Protein AF-A0A945CGS9-F1 (afdb_monomer)

Secondary structure (DSSP, 8-state):
-PPEEEEE-SSSSSS-EEEEE-SS-EEEEEE-SSS-EEEEEE---S---BSSS-SS-EEEEEEESSSEEEEEEEE-TTS-EEEEEEEEEE-SEEEEEEE-S--TTS-SPPP-S--EEEEEETT--B-

Mean predicted aligned error: 10.28 Å

pLDDT: mean 76.77, std 13.56, range [39.78, 94.0]

Foldseek 3Di:
DDWDKAWDDQVVPPDIWMWTDDPQWIWIWDDPVPPDTDIDTPPVPDDQWPPVVDDFKTKDKDWDQAWFWKWKFKADSHRHTFATFDTTTDGGGMDITMDGQHGPVVPDDRDPDDMDIWMDTPVGTDD

Structure (mmCIF, N/CA/C/O backbone):
data_AF-A0A945CGS9-F1
#
_entry.id   AF-A0A945CGS9-F1
#
loop_
_atom_site.group_PDB
_atom_site.id
_atom_site.type_symbol
_atom_site.label_atom_id
_atom_site.label_alt_id
_atom_site.label_comp_id
_atom_site.label_asym_id
_atom_site.label_entity_id
_atom_site.label_seq_id
_atom_site.pdbx_PDB_ins_code
_atom_site.Cartn_x
_atom_site.Cartn_y
_atom_site.Cartn_z
_atom_site.occupancy
_atom_site.B_iso_or_equiv
_atom_site.auth_seq_id
_atom_site.auth_comp_id
_atom_site.auth_asym_id
_atom_site.auth_atom_id
_atom_site.pdbx_PDB_model_num
ATOM 1 N N . MET A 1 1 ? 26.506 -2.612 -4.632 1.00 47.41 1 MET A N 1
ATOM 2 C CA . MET A 1 1 ? 25.030 -2.528 -4.568 1.00 47.41 1 MET A CA 1
ATOM 3 C C . MET A 1 1 ? 24.613 -1.301 -5.357 1.00 47.41 1 MET A C 1
ATOM 5 O O . MET A 1 1 ? 25.146 -0.237 -5.076 1.00 47.41 1 MET A O 1
ATOM 9 N N . SER A 1 2 ? 23.756 -1.441 -6.368 1.00 54.34 2 SER A N 1
ATOM 10 C CA . SER A 1 2 ? 23.174 -0.301 -7.088 1.00 54.34 2 SER A CA 1
ATOM 11 C C . SER A 1 2 ? 21.857 0.080 -6.418 1.00 54.34 2 SER A C 1
ATOM 13 O O . SER A 1 2 ? 20.990 -0.780 -6.276 1.00 54.34 2 SER A O 1
ATOM 15 N N . ALA A 1 3 ? 21.704 1.337 -6.005 1.00 58.47 3 ALA A N 1
ATOM 16 C CA . ALA A 1 3 ? 20.397 1.855 -5.620 1.00 58.47 3 ALA A CA 1
ATOM 17 C C . ALA A 1 3 ? 19.481 1.835 -6.851 1.00 58.47 3 ALA A C 1
ATOM 19 O O . ALA A 1 3 ? 19.903 2.227 -7.943 1.00 58.47 3 ALA A O 1
ATOM 20 N N . GLN A 1 4 ? 18.255 1.344 -6.688 1.00 72.75 4 GLN A N 1
ATOM 21 C CA . GLN A 1 4 ? 17.234 1.468 -7.723 1.00 72.75 4 GLN A CA 1
ATOM 22 C C . GLN A 1 4 ? 16.514 2.791 -7.511 1.00 72.75 4 GLN A C 1
ATOM 24 O O . GLN A 1 4 ? 16.187 3.134 -6.379 1.00 72.75 4 GLN A O 1
ATOM 29 N N . TRP A 1 5 ? 16.278 3.536 -8.582 1.00 74.75 5 TRP A N 1
ATOM 30 C CA . TRP A 1 5 ? 15.494 4.761 -8.525 1.00 74.75 5 TRP A CA 1
ATOM 31 C C . TRP A 1 5 ? 14.433 4.745 -9.618 1.00 74.75 5 TRP A C 1
ATOM 33 O O . TRP A 1 5 ? 14.623 4.139 -10.672 1.00 74.75 5 TRP A O 1
ATOM 43 N N . THR A 1 6 ? 13.307 5.387 -9.343 1.00 76.94 6 THR A N 1
ATOM 44 C CA . THR A 1 6 ? 12.222 5.597 -10.298 1.00 76.94 6 THR A CA 1
ATOM 45 C C . THR A 1 6 ? 11.699 7.019 -10.153 1.00 76.94 6 THR A C 1
ATOM 47 O O . THR A 1 6 ? 11.789 7.599 -9.072 1.00 76.94 6 THR A O 1
ATOM 50 N N . ALA A 1 7 ? 11.172 7.590 -11.231 1.00 81.06 7 ALA A N 1
ATOM 51 C CA . ALA A 1 7 ? 10.565 8.915 -11.227 1.00 81.06 7 ALA A CA 1
ATOM 52 C C . ALA A 1 7 ? 9.196 8.865 -11.909 1.00 81.06 7 ALA A C 1
ATOM 54 O O . ALA A 1 7 ? 9.028 8.146 -12.892 1.00 81.06 7 ALA A O 1
ATOM 55 N N . GLY A 1 8 ? 8.228 9.593 -11.366 1.00 79.12 8 GLY A N 1
ATOM 56 C CA . GLY A 1 8 ? 6.834 9.573 -11.800 1.00 79.12 8 GLY A CA 1
ATOM 57 C C . GLY A 1 8 ? 5.975 10.472 -10.917 1.00 79.12 8 GLY A C 1
ATOM 58 O O . GLY A 1 8 ? 6.427 10.888 -9.860 1.00 79.12 8 GLY A O 1
ATOM 59 N N . ASP A 1 9 ? 4.767 10.782 -11.373 1.00 75.81 9 ASP A N 1
ATOM 60 C CA . ASP A 1 9 ? 3.767 11.527 -10.599 1.00 75.81 9 ASP A CA 1
ATOM 61 C C . ASP A 1 9 ? 2.992 10.535 -9.715 1.00 75.81 9 ASP A C 1
ATOM 63 O O . ASP A 1 9 ? 2.001 9.935 -10.139 1.00 75.81 9 ASP A O 1
ATOM 67 N N . TYR A 1 10 ? 3.534 10.243 -8.528 1.00 73.62 10 TYR A N 1
ATOM 68 C CA . TYR A 1 10 ? 3.023 9.192 -7.637 1.00 73.62 10 TYR A CA 1
ATOM 69 C C . TYR A 1 10 ? 1.908 9.696 -6.717 1.00 73.62 10 TYR A C 1
ATOM 71 O O . TYR A 1 10 ? 1.092 8.893 -6.252 1.00 73.62 10 TYR A O 1
ATOM 79 N N . ASN A 1 11 ? 1.855 11.004 -6.461 1.00 69.31 11 ASN A N 1
ATOM 80 C CA . ASN A 1 11 ? 0.789 11.642 -5.684 1.00 69.31 11 ASN A CA 1
ATOM 81 C C . ASN A 1 11 ? -0.342 12.211 -6.575 1.00 69.31 11 ASN A C 1
ATOM 83 O O . ASN A 1 11 ? -1.389 12.601 -6.053 1.00 69.31 11 ASN A O 1
ATOM 87 N N . ASN A 1 12 ? -0.181 12.167 -7.904 1.00 68.25 12 ASN A N 1
ATOM 88 C CA . ASN A 1 12 ? -1.133 12.636 -8.909 1.00 68.25 12 ASN A CA 1
ATOM 89 C C . ASN A 1 12 ? -1.424 14.147 -8.800 1.00 68.25 12 ASN A C 1
ATOM 91 O O . ASN A 1 12 ? -2.574 14.576 -8.958 1.00 68.25 12 ASN A O 1
ATOM 95 N N . ASP A 1 13 ? -0.392 14.942 -8.508 1.00 77.19 13 ASP A N 1
ATOM 96 C CA . ASP A 1 13 ? -0.444 16.407 -8.436 1.00 77.19 13 ASP A CA 1
ATOM 97 C C . ASP A 1 13 ? -0.015 17.100 -9.750 1.00 77.19 13 ASP A C 1
ATOM 99 O O . ASP A 1 13 ? -0.070 18.331 -9.868 1.00 77.19 13 ASP A O 1
ATOM 103 N N . GLY A 1 14 ? 0.359 16.315 -10.766 1.00 79.69 14 GLY A N 1
ATOM 104 C CA . GLY A 1 14 ? 0.839 16.785 -12.061 1.00 79.69 14 GLY A CA 1
ATOM 105 C C . GLY A 1 14 ? 2.346 17.038 -12.110 1.00 79.69 14 GLY A C 1
ATOM 106 O O . GLY A 1 14 ? 2.828 17.607 -13.099 1.00 79.69 14 GLY A O 1
ATOM 107 N N . ARG A 1 15 ? 3.102 16.665 -11.073 1.00 80.56 15 ARG A N 1
ATOM 108 C CA . ARG A 1 15 ? 4.549 16.875 -10.970 1.00 80.56 15 ARG A CA 1
ATOM 109 C C . ARG A 1 15 ? 5.252 15.545 -10.707 1.00 80.56 15 ARG A C 1
ATOM 111 O O . ARG A 1 15 ? 4.694 14.645 -10.108 1.00 80.56 15 ARG A O 1
ATOM 118 N N . PRO A 1 16 ? 6.481 15.370 -11.218 1.00 79.94 16 PRO A N 1
ATOM 119 C CA . PRO A 1 16 ? 7.211 14.135 -10.991 1.00 79.94 16 PRO A CA 1
ATOM 120 C C . PRO A 1 16 ? 7.927 14.163 -9.636 1.00 79.94 16 PRO A C 1
ATOM 122 O O . PRO A 1 16 ? 8.753 15.047 -9.384 1.00 79.94 16 PRO A O 1
ATOM 125 N N . GLU A 1 17 ? 7.711 13.133 -8.827 1.00 83.88 17 GLU A N 1
ATOM 126 C CA . GLU A 1 17 ? 8.555 12.766 -7.694 1.00 83.88 17 GLU A CA 1
ATOM 127 C C . GLU A 1 17 ? 9.603 11.728 -8.112 1.00 83.88 17 GLU A C 1
ATOM 129 O O . GLU A 1 17 ? 9.458 11.017 -9.110 1.00 83.88 17 GLU A O 1
ATOM 134 N N . ALA A 1 18 ? 10.671 11.607 -7.320 1.00 82.38 18 ALA A N 1
ATOM 135 C CA . ALA A 1 18 ? 11.637 10.522 -7.461 1.00 82.38 18 ALA A CA 1
ATOM 136 C C . ALA A 1 18 ? 11.676 9.661 -6.198 1.00 82.38 18 ALA A C 1
ATOM 138 O O . ALA A 1 18 ? 11.773 10.175 -5.089 1.00 82.38 18 ALA A O 1
ATOM 139 N N . ILE A 1 19 ? 11.655 8.343 -6.367 1.00 78.56 19 ILE A N 1
ATOM 140 C CA . ILE A 1 19 ? 11.816 7.368 -5.289 1.00 78.56 19 ILE A CA 1
ATOM 141 C C . ILE A 1 19 ? 13.152 6.661 -5.493 1.00 78.56 19 ILE A C 1
ATOM 143 O O . ILE A 1 19 ? 13.402 6.123 -6.571 1.00 78.56 19 ILE A O 1
ATOM 147 N N . ALA A 1 20 ? 13.996 6.623 -4.465 1.00 76.81 20 ALA A N 1
ATOM 148 C CA . ALA A 1 20 ? 15.209 5.814 -4.429 1.00 76.81 20 ALA A CA 1
ATOM 149 C C . ALA A 1 20 ? 15.090 4.727 -3.357 1.00 76.81 20 ALA A C 1
ATOM 151 O O . ALA A 1 20 ? 14.778 4.998 -2.201 1.00 76.81 20 ALA A O 1
ATOM 152 N N . LEU A 1 21 ? 15.362 3.485 -3.740 1.00 69.75 21 LEU A N 1
ATOM 153 C CA . LEU A 1 21 ? 15.246 2.306 -2.895 1.00 69.75 21 LEU A CA 1
ATOM 154 C C . LEU A 1 21 ? 16.639 1.750 -2.600 1.00 69.75 21 LEU A C 1
ATOM 156 O O . LEU A 1 21 ? 17.375 1.334 -3.502 1.00 69.75 21 LEU A O 1
ATOM 160 N N . GLY A 1 22 ? 16.997 1.763 -1.319 1.00 63.47 22 GLY A N 1
ATOM 161 C CA . GLY A 1 22 ? 18.164 1.087 -0.768 1.00 63.47 22 GLY A CA 1
ATOM 162 C C . GLY A 1 22 ? 17.792 -0.245 -0.114 1.00 63.47 22 GLY A C 1
ATOM 163 O O . GLY A 1 22 ? 16.631 -0.636 -0.058 1.00 63.47 22 GLY A O 1
ATOM 164 N N . SER A 1 23 ? 18.785 -0.945 0.433 1.00 54.00 23 SER A N 1
ATOM 165 C CA . SER A 1 23 ? 18.576 -2.237 1.107 1.00 54.00 23 SER A CA 1
ATOM 166 C C . SER A 1 23 ? 17.852 -2.143 2.455 1.00 54.00 23 SER A C 1
ATOM 168 O O . SER A 1 23 ? 17.439 -3.168 2.983 1.00 54.00 23 SER A O 1
ATOM 170 N N . ALA A 1 24 ? 17.745 -0.946 3.035 1.00 54.50 24 ALA A N 1
ATOM 171 C CA . ALA A 1 24 ? 17.179 -0.729 4.369 1.00 54.50 24 ALA A CA 1
ATOM 172 C C . ALA A 1 24 ? 16.246 0.490 4.456 1.00 54.50 24 ALA A C 1
ATOM 174 O O . ALA A 1 24 ? 15.682 0.746 5.513 1.00 54.50 24 ALA A O 1
ATOM 175 N N . ALA A 1 25 ? 16.111 1.262 3.376 1.00 62.56 25 ALA A N 1
ATOM 176 C CA . ALA A 1 25 ? 15.341 2.497 3.379 1.00 62.56 25 ALA A CA 1
ATOM 177 C C . ALA A 1 25 ? 14.839 2.836 1.977 1.00 62.56 25 ALA A C 1
ATOM 179 O O . ALA A 1 25 ? 15.491 2.518 0.977 1.00 62.56 25 ALA A O 1
ATOM 180 N N . ALA A 1 26 ? 13.709 3.533 1.936 1.00 69.81 26 ALA A N 1
ATOM 181 C CA . ALA A 1 26 ? 13.238 4.250 0.766 1.00 69.81 26 ALA A CA 1
ATOM 182 C C . ALA A 1 26 ? 13.419 5.758 0.999 1.00 69.81 26 ALA A C 1
ATOM 184 O O . ALA A 1 26 ? 13.222 6.266 2.102 1.00 69.81 26 ALA A O 1
ATOM 185 N N . TYR A 1 27 ? 13.804 6.469 -0.050 1.00 71.88 27 TYR A N 1
ATOM 186 C CA . TYR A 1 27 ? 13.908 7.920 -0.078 1.00 71.88 27 TYR A CA 1
ATOM 187 C C . TYR A 1 27 ? 12.907 8.431 -1.104 1.00 71.88 27 TYR A C 1
ATOM 189 O O . TYR A 1 27 ? 12.914 7.952 -2.236 1.00 71.88 27 TYR A O 1
ATOM 197 N N . LEU A 1 28 ? 12.077 9.397 -0.723 1.00 73.94 28 LEU A N 1
ATOM 198 C CA . LEU A 1 28 ? 11.194 10.113 -1.640 1.00 73.94 28 LEU A CA 1
ATOM 199 C C . LEU A 1 28 ? 11.697 11.552 -1.779 1.00 73.94 28 LEU A C 1
ATOM 201 O O . LEU A 1 28 ? 11.956 12.236 -0.788 1.00 73.94 28 LEU A O 1
ATOM 205 N N . LEU A 1 29 ? 11.847 11.994 -3.021 1.00 77.31 29 LEU A N 1
ATOM 206 C CA . LEU A 1 29 ? 12.153 13.360 -3.401 1.00 77.31 29 LEU A CA 1
ATOM 207 C C . LEU A 1 29 ? 10.879 13.993 -3.955 1.00 77.31 29 LEU A C 1
ATOM 209 O O . LEU A 1 29 ? 10.470 13.684 -5.075 1.00 77.31 29 LEU A O 1
ATOM 213 N N . GLU A 1 30 ? 10.271 14.879 -3.174 1.00 77.19 30 GLU A N 1
ATOM 214 C CA . GLU A 1 30 ? 9.058 15.582 -3.591 1.00 77.19 30 GLU A CA 1
ATOM 215 C C . GLU A 1 30 ? 9.384 16.858 -4.359 1.00 77.19 30 GLU A C 1
ATOM 217 O O . GLU A 1 30 ? 10.189 17.684 -3.903 1.00 77.19 30 GLU A O 1
ATOM 222 N N . ASN A 1 31 ? 8.707 17.044 -5.493 1.00 79.75 31 ASN A N 1
ATOM 223 C CA . ASN A 1 31 ? 8.773 18.261 -6.287 1.00 79.75 31 ASN A CA 1
ATOM 224 C C . ASN A 1 31 ? 7.541 19.137 -6.042 1.00 79.75 31 ASN A C 1
ATOM 226 O O . ASN A 1 31 ? 6.528 19.048 -6.726 1.00 79.75 31 ASN A O 1
ATOM 230 N N . ASN A 1 32 ? 7.672 20.079 -5.113 1.00 76.50 32 ASN A N 1
ATOM 231 C CA . ASN A 1 32 ? 6.592 20.997 -4.757 1.00 76.50 32 ASN A CA 1
ATOM 232 C C . ASN A 1 32 ? 6.463 22.205 -5.708 1.00 76.50 32 ASN A C 1
ATOM 234 O O . ASN A 1 32 ? 5.703 23.136 -5.423 1.00 76.50 32 ASN A O 1
ATOM 238 N N . GLY A 1 33 ? 7.167 22.216 -6.848 1.00 72.56 33 GLY A N 1
ATOM 239 C CA . GLY A 1 33 ? 7.068 23.259 -7.879 1.00 72.56 33 GLY A CA 1
ATOM 240 C C . GLY A 1 33 ? 7.550 24.652 -7.456 1.00 72.56 33 GLY A C 1
ATOM 241 O O . GLY A 1 33 ? 7.410 25.606 -8.215 1.00 72.56 33 GLY A O 1
ATOM 242 N N . ASP A 1 34 ? 8.141 24.780 -6.271 1.00 79.00 34 ASP A N 1
ATOM 243 C CA . ASP A 1 34 ? 8.695 26.013 -5.703 1.00 79.00 34 ASP A CA 1
ATOM 244 C C . ASP A 1 34 ? 10.228 26.082 -5.851 1.00 79.00 34 ASP A C 1
ATOM 246 O O . ASP A 1 34 ? 10.904 26.843 -5.157 1.00 79.00 34 ASP A O 1
ATOM 250 N N . SER A 1 35 ? 10.792 25.281 -6.764 1.00 70.94 35 SER A N 1
ATOM 251 C CA . SER A 1 35 ? 12.238 25.048 -6.925 1.00 70.94 35 SER A CA 1
ATOM 252 C C . SER A 1 35 ? 12.933 24.475 -5.680 1.00 70.94 35 SER A C 1
ATOM 254 O O . SER A 1 35 ? 14.164 24.466 -5.619 1.00 70.94 35 SER A O 1
ATOM 256 N N . ARG A 1 36 ? 12.179 23.983 -4.685 1.00 69.50 36 ARG A N 1
ATOM 257 C CA . ARG A 1 36 ? 12.717 23.283 -3.518 1.00 69.50 36 ARG A CA 1
ATOM 258 C C . ARG A 1 36 ? 12.313 21.819 -3.583 1.00 69.50 36 ARG A C 1
ATOM 260 O O . ARG A 1 36 ? 11.142 21.473 -3.700 1.00 69.50 36 ARG A O 1
ATOM 267 N N . PHE A 1 37 ? 13.304 20.951 -3.452 1.00 67.75 37 PHE A N 1
ATOM 268 C CA . PHE A 1 37 ? 13.064 19.528 -3.277 1.00 67.75 37 PHE A CA 1
ATOM 269 C C . PHE A 1 37 ? 13.061 19.195 -1.790 1.00 67.75 37 PHE A C 1
ATOM 271 O O . PHE A 1 37 ? 13.953 19.632 -1.055 1.00 67.75 37 PHE A O 1
ATOM 278 N N . ARG A 1 38 ? 12.071 18.418 -1.343 1.00 69.88 38 ARG A N 1
ATOM 279 C CA . ARG A 1 38 ? 12.058 17.875 0.0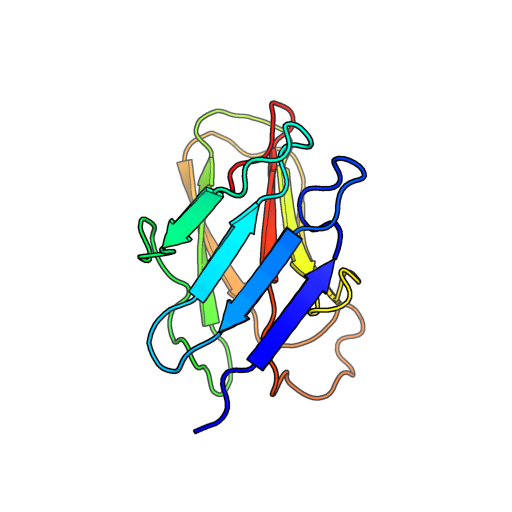21 1.00 69.88 38 ARG A CA 1
ATOM 280 C C . ARG A 1 38 ? 12.503 16.426 -0.005 1.00 69.88 38 ARG A C 1
ATOM 282 O O . ARG A 1 38 ? 11.960 15.623 -0.758 1.00 69.88 38 ARG A O 1
ATOM 289 N N . TRP A 1 39 ? 13.481 16.119 0.838 1.00 65.88 39 TRP A N 1
ATOM 290 C CA . TRP A 1 39 ? 13.886 14.751 1.115 1.00 65.88 39 TRP A CA 1
ATOM 291 C C . TRP A 1 39 ? 13.008 14.197 2.225 1.00 65.88 39 TRP A C 1
ATOM 293 O O . TRP A 1 39 ? 13.117 14.625 3.374 1.00 65.88 39 TRP A O 1
ATOM 303 N N . HIS A 1 40 ? 12.182 13.219 1.884 1.00 64.56 40 HIS A N 1
ATOM 304 C CA . HIS A 1 40 ? 11.549 12.363 2.868 1.00 64.56 40 HIS A CA 1
ATOM 305 C C . HIS A 1 40 ? 12.434 11.141 3.053 1.00 64.56 40 HIS A C 1
ATOM 307 O O . HIS A 1 40 ? 12.622 10.327 2.144 1.00 64.56 40 HIS A O 1
ATOM 313 N N . PHE A 1 41 ? 13.015 11.036 4.245 1.00 58.34 41 PHE A N 1
ATOM 314 C CA . PHE A 1 41 ? 13.539 9.766 4.704 1.00 58.34 41 PHE A CA 1
ATOM 315 C C . PHE A 1 41 ? 12.346 8.956 5.191 1.00 58.34 41 PHE A C 1
ATOM 317 O O . PHE A 1 41 ? 11.788 9.256 6.246 1.00 58.34 41 PHE A O 1
ATOM 324 N N . LEU A 1 42 ? 11.932 7.966 4.402 1.00 58.84 42 LEU A N 1
ATOM 325 C CA . LEU A 1 42 ? 10.888 7.043 4.817 1.00 58.84 42 LEU A CA 1
ATOM 326 C C . LEU A 1 42 ? 11.529 6.054 5.799 1.00 58.84 42 LEU A C 1
ATOM 328 O O . LEU A 1 42 ? 11.863 4.921 5.449 1.00 58.84 42 LEU A O 1
ATOM 332 N N . LEU A 1 43 ? 11.732 6.494 7.046 1.00 50.69 43 LEU A N 1
ATOM 333 C CA . LEU A 1 43 ? 11.593 5.560 8.160 1.00 50.69 43 LEU A CA 1
ATOM 334 C C . LEU A 1 43 ? 10.183 4.983 8.037 1.00 50.69 43 LEU A C 1
ATOM 336 O O . LEU A 1 43 ? 9.263 5.712 7.672 1.00 50.69 43 LEU A O 1
ATOM 340 N N . GLN A 1 44 ? 10.002 3.688 8.289 1.00 51.25 44 GLN A N 1
ATOM 341 C CA . GLN A 1 44 ? 8.660 3.118 8.423 1.00 51.25 44 GLN A CA 1
ATOM 342 C C . GLN A 1 44 ? 7.983 3.726 9.667 1.00 51.25 44 GLN A C 1
ATOM 344 O O . GLN A 1 44 ? 7.882 3.090 10.709 1.00 51.25 44 GLN A O 1
ATOM 349 N N . GLU A 1 45 ? 7.550 4.982 9.576 1.00 43.41 45 GLU A N 1
ATOM 350 C CA . GLU A 1 45 ? 6.664 5.663 10.516 1.00 43.41 45 GLU A CA 1
ATOM 351 C C . GLU A 1 45 ? 5.246 5.143 10.230 1.00 43.41 45 GLU A C 1
ATOM 353 O O . GLU A 1 45 ? 4.411 5.808 9.628 1.00 43.41 45 GLU A O 1
ATOM 358 N N . GLY A 1 46 ? 5.007 3.868 10.543 1.00 56.00 46 GLY A N 1
ATOM 359 C CA . GLY A 1 46 ? 3.766 3.166 10.220 1.00 56.00 46 GLY A CA 1
ATOM 360 C C . GLY A 1 46 ? 3.923 1.656 10.348 1.00 56.00 46 GLY A C 1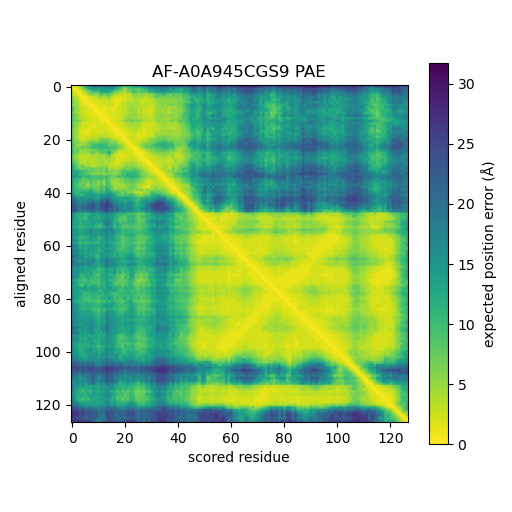
ATOM 361 O O . GLY A 1 46 ? 5.040 1.144 10.359 1.00 56.00 46 GLY A O 1
ATOM 362 N N . ILE A 1 47 ? 2.810 0.925 10.477 1.00 55.34 47 ILE A N 1
ATOM 363 C CA . ILE A 1 47 ? 2.855 -0.534 10.615 1.00 55.34 47 ILE A CA 1
ATOM 364 C C . ILE A 1 47 ? 3.237 -1.136 9.255 1.00 55.34 47 ILE A C 1
ATOM 366 O O . ILE A 1 47 ? 2.413 -1.117 8.339 1.00 55.34 47 ILE A O 1
ATOM 370 N N . PRO A 1 48 ? 4.453 -1.678 9.094 1.00 70.88 48 PRO A N 1
ATOM 371 C CA . PRO A 1 48 ? 4.904 -2.138 7.797 1.00 70.88 48 PRO A CA 1
ATOM 372 C C . PRO A 1 48 ? 4.155 -3.392 7.366 1.00 70.88 48 PRO A C 1
ATOM 374 O O . PRO A 1 48 ? 3.648 -4.153 8.200 1.00 70.88 48 PRO A O 1
ATOM 377 N N . ASN A 1 49 ? 4.123 -3.645 6.056 1.00 81.56 49 ASN A N 1
ATOM 378 C CA . ASN A 1 49 ? 3.680 -4.945 5.591 1.00 81.56 49 ASN A CA 1
ATOM 379 C C . ASN A 1 49 ? 4.644 -6.021 6.112 1.00 81.56 49 ASN A C 1
ATOM 381 O O . ASN A 1 49 ? 5.863 -5.846 6.069 1.00 81.56 49 ASN A O 1
ATOM 385 N N . PHE A 1 50 ? 4.109 -7.125 6.627 1.00 82.38 50 PHE A N 1
ATOM 386 C CA . PHE A 1 50 ? 4.932 -8.211 7.151 1.00 82.38 50 PHE A CA 1
ATOM 387 C C . PHE A 1 50 ? 4.458 -9.570 6.629 1.00 82.38 50 PHE A C 1
ATOM 389 O O . PHE A 1 50 ? 3.263 -9.869 6.726 1.00 82.38 50 PHE A O 1
ATOM 396 N N . PRO A 1 51 ? 5.377 -10.417 6.129 1.00 84.62 51 PRO A N 1
ATOM 397 C CA . PRO A 1 51 ? 6.814 -10.155 5.930 1.00 84.62 51 PRO A CA 1
ATOM 398 C C . PRO A 1 51 ? 7.113 -9.164 4.783 1.00 84.62 51 PRO A C 1
ATOM 400 O O . PRO A 1 51 ? 6.313 -9.022 3.861 1.00 84.62 51 PRO A O 1
ATOM 403 N N . ASN A 1 52 ? 8.259 -8.474 4.840 1.00 78.12 52 ASN A N 1
ATOM 404 C CA . ASN A 1 52 ? 8.820 -7.681 3.738 1.00 78.12 52 ASN A CA 1
ATOM 405 C C . ASN A 1 52 ? 10.366 -7.747 3.769 1.00 78.12 52 ASN A C 1
ATOM 407 O O . ASN A 1 52 ? 10.948 -7.290 4.754 1.00 78.12 52 ASN A O 1
ATOM 411 N N . PRO A 1 53 ? 11.042 -8.300 2.739 1.00 79.56 53 PRO A N 1
ATOM 412 C CA . PRO A 1 53 ? 10.474 -8.981 1.571 1.00 79.56 53 PRO A CA 1
ATOM 413 C C . PRO A 1 53 ? 9.658 -10.226 1.949 1.00 79.56 53 PRO A C 1
ATOM 415 O O . PRO A 1 53 ? 9.894 -10.835 2.991 1.00 79.56 53 PRO A O 1
ATOM 418 N N . PHE A 1 54 ? 8.709 -10.625 1.101 1.00 83.38 54 PHE A N 1
ATOM 419 C CA . PHE A 1 54 ? 7.903 -11.832 1.306 1.00 83.38 54 PHE A CA 1
ATOM 420 C C . PHE A 1 54 ? 8.109 -12.871 0.205 1.00 83.38 54 PHE A C 1
ATOM 422 O O . PHE A 1 54 ? 8.467 -12.539 -0.921 1.00 83.38 54 PHE A O 1
ATOM 429 N N . ASN A 1 55 ? 7.872 -14.143 0.540 1.00 79.50 55 ASN A N 1
ATOM 430 C CA . ASN A 1 55 ? 8.011 -15.266 -0.392 1.00 79.50 55 ASN A CA 1
ATOM 431 C C . ASN A 1 55 ? 6.663 -15.678 -1.017 1.00 79.50 55 ASN A C 1
ATOM 433 O O . ASN A 1 55 ? 6.562 -15.882 -2.227 1.00 79.50 55 ASN A O 1
ATOM 437 N N . SER A 1 56 ?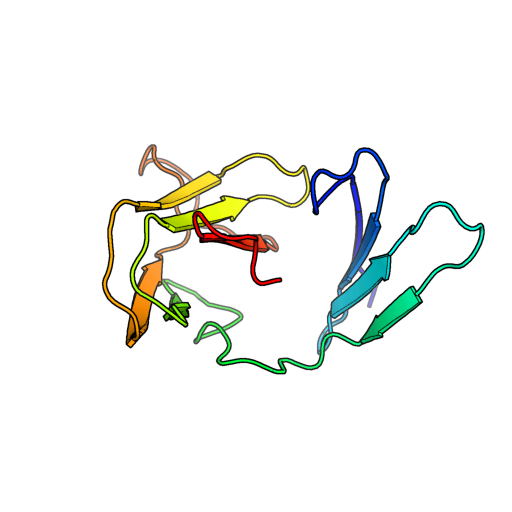 5.617 -15.809 -0.193 1.00 84.50 56 SER A N 1
ATOM 438 C CA . SER A 1 56 ? 4.296 -16.294 -0.619 1.00 84.50 56 SER A CA 1
ATOM 439 C C . SER A 1 56 ? 3.189 -15.260 -0.515 1.00 84.50 56 SER A C 1
ATOM 441 O O . SER A 1 56 ? 2.332 -15.214 -1.395 1.00 84.50 56 SER A O 1
ATOM 443 N N . ASP A 1 57 ? 3.204 -14.491 0.567 1.00 89.94 57 ASP A N 1
ATOM 444 C CA . ASP A 1 57 ? 2.206 -13.497 0.918 1.00 89.94 57 ASP A CA 1
ATOM 445 C C . ASP A 1 57 ? 2.756 -12.533 1.971 1.00 89.94 57 ASP A C 1
ATOM 447 O O . ASP A 1 57 ? 3.720 -12.832 2.679 1.00 89.94 57 ASP A O 1
ATOM 451 N N . THR A 1 58 ? 2.127 -11.370 2.059 1.00 91.25 58 THR A N 1
ATOM 452 C CA . THR A 1 58 ? 2.378 -10.358 3.078 1.00 91.25 58 THR A CA 1
ATOM 453 C C . THR A 1 58 ? 1.057 -9.857 3.641 1.00 91.25 58 THR A C 1
ATOM 455 O O . THR A 1 58 ? 0.016 -9.919 2.980 1.00 91.25 58 THR A O 1
ATOM 458 N N . VAL A 1 59 ? 1.087 -9.356 4.870 1.00 91.38 59 VAL A N 1
ATOM 459 C CA . VAL A 1 59 ? -0.053 -8.695 5.499 1.00 91.38 59 VAL A CA 1
ATOM 460 C C . VAL A 1 59 ? 0.207 -7.202 5.512 1.00 91.38 59 VAL A C 1
ATOM 462 O O . VAL A 1 59 ? 1.161 -6.756 6.140 1.00 91.38 59 VAL A O 1
ATOM 465 N N . ILE A 1 60 ? -0.662 -6.439 4.856 1.00 89.56 60 ILE A N 1
ATOM 466 C CA . ILE A 1 60 ? -0.660 -4.976 4.867 1.00 89.56 60 ILE A CA 1
ATOM 467 C C . ILE A 1 60 ? -1.642 -4.525 5.942 1.00 89.56 60 ILE A C 1
ATOM 469 O O . ILE A 1 60 ? -2.812 -4.914 5.923 1.00 89.56 60 ILE A O 1
ATOM 473 N N . ARG A 1 61 ? -1.166 -3.722 6.891 1.00 88.19 61 ARG A N 1
ATOM 474 C CA . ARG A 1 61 ? -1.989 -3.128 7.947 1.00 88.19 61 ARG A CA 1
ATOM 475 C C . ARG A 1 61 ? -2.220 -1.664 7.625 1.00 88.19 61 ARG A C 1
ATOM 477 O O . ARG A 1 61 ? -1.302 -0.980 7.194 1.00 88.19 61 ARG A O 1
ATOM 484 N N . TYR A 1 62 ? -3.443 -1.202 7.829 1.00 85.69 62 TYR A N 1
ATOM 485 C CA . TYR A 1 62 ? -3.830 0.175 7.553 1.00 85.69 62 TYR A CA 1
ATOM 486 C C . TYR A 1 62 ? -4.834 0.653 8.595 1.00 85.69 62 TYR A C 1
ATOM 488 O O . TYR A 1 62 ? -5.527 -0.157 9.216 1.00 85.69 62 TYR A O 1
ATOM 496 N N . ALA A 1 63 ? -4.891 1.963 8.802 1.00 85.56 63 ALA A N 1
ATOM 497 C CA . ALA A 1 63 ? -5.843 2.591 9.702 1.00 85.56 63 ALA A CA 1
ATOM 498 C C . ALA A 1 63 ? -6.715 3.565 8.915 1.00 85.56 63 ALA A C 1
ATOM 500 O O . ALA A 1 63 ? -6.241 4.235 8.003 1.00 85.56 63 ALA A O 1
ATOM 501 N N . LEU A 1 64 ? -7.989 3.624 9.277 1.00 86.94 64 LEU A N 1
ATOM 502 C CA . LEU A 1 64 ? -8.915 4.650 8.832 1.00 86.94 64 LEU A CA 1
ATOM 503 C C . LEU A 1 64 ? -9.180 5.571 10.024 1.00 86.94 64 LEU A C 1
ATOM 505 O O . LEU A 1 64 ? -9.633 5.078 11.060 1.00 86.94 64 LEU A O 1
ATOM 509 N N . PRO A 1 65 ? -8.874 6.876 9.925 1.00 83.94 65 PRO A N 1
ATOM 510 C CA . PRO A 1 65 ? -9.063 7.804 11.039 1.00 83.94 65 PRO A CA 1
ATOM 511 C C . PRO A 1 65 ? -10.544 8.033 11.363 1.00 83.94 65 PRO A C 1
ATOM 513 O O . PRO A 1 65 ? -10.892 8.291 12.513 1.00 83.94 65 PRO A O 1
ATOM 516 N N . THR A 1 66 ? -11.407 7.924 10.355 1.00 87.06 66 THR A N 1
ATOM 517 C CA . THR A 1 66 ? -12.852 8.131 10.431 1.00 87.06 66 THR A CA 1
ATOM 518 C C . THR A 1 66 ? -13.560 7.182 9.476 1.00 87.06 66 THR A C 1
ATOM 520 O O . THR A 1 66 ? -12.942 6.605 8.576 1.00 87.06 66 THR A O 1
ATOM 523 N N . ASP A 1 67 ? -14.867 7.040 9.669 1.00 91.38 67 ASP A N 1
ATOM 524 C CA . ASP A 1 67 ? -15.733 6.319 8.745 1.00 91.38 67 ASP A CA 1
ATOM 525 C C . ASP A 1 67 ? -15.690 6.984 7.366 1.00 91.38 67 ASP A C 1
ATOM 527 O O . ASP A 1 67 ? -15.689 8.212 7.256 1.00 91.38 67 ASP A O 1
ATOM 531 N N . GLY A 1 68 ? -15.685 6.191 6.299 1.00 90.44 68 GLY A N 1
ATOM 532 C CA . GLY A 1 68 ? -15.680 6.749 4.954 1.00 90.44 68 GLY A CA 1
ATOM 533 C C . GLY A 1 68 ? -15.520 5.719 3.851 1.00 90.44 68 GLY A C 1
ATOM 534 O O . GLY A 1 68 ? -15.240 4.542 4.086 1.00 90.44 68 GLY A O 1
ATOM 535 N N . ASN A 1 69 ? -15.711 6.180 2.614 1.00 91.88 69 ASN A N 1
ATOM 536 C CA . ASN A 1 69 ? -15.369 5.390 1.439 1.00 91.88 69 ASN A CA 1
ATOM 537 C C . ASN A 1 69 ? -13.845 5.316 1.298 1.00 91.88 69 ASN A C 1
ATOM 539 O O . ASN A 1 69 ? -13.165 6.338 1.422 1.00 91.88 69 ASN A O 1
ATOM 543 N N . MET A 1 70 ? -13.317 4.128 1.018 1.00 91.38 70 MET A N 1
ATOM 544 C CA . MET A 1 70 ? -11.883 3.916 0.872 1.00 91.38 70 MET A CA 1
ATOM 545 C C . MET A 1 70 ? -11.534 2.934 -0.245 1.00 91.38 70 MET A C 1
ATOM 547 O O . MET A 1 70 ? -12.340 2.091 -0.636 1.00 91.38 70 MET A O 1
ATOM 551 N N . GLU A 1 71 ? -10.309 3.050 -0.752 1.00 92.94 71 GLU A N 1
ATOM 552 C CA . GLU A 1 71 ? -9.689 2.109 -1.683 1.00 92.94 71 GLU A CA 1
ATOM 553 C C . GLU A 1 71 ? -8.246 1.848 -1.241 1.00 92.94 71 GLU A C 1
ATOM 555 O O . GLU A 1 71 ? -7.461 2.781 -1.086 1.00 92.94 71 GLU A O 1
ATOM 560 N N . LEU A 1 72 ? -7.890 0.576 -1.055 1.00 90.81 72 LEU A N 1
ATOM 561 C CA . LEU A 1 72 ? -6.508 0.131 -0.895 1.00 90.81 72 LEU A CA 1
ATOM 562 C C . LEU A 1 72 ? -6.099 -0.650 -2.142 1.00 90.81 72 LEU A C 1
ATOM 564 O O . LEU A 1 72 ? -6.655 -1.717 -2.421 1.00 90.81 72 LEU A O 1
ATOM 568 N N . ALA A 1 73 ? -5.118 -0.135 -2.876 1.00 91.00 73 ALA A N 1
ATOM 569 C CA . ALA A 1 73 ? -4.663 -0.712 -4.137 1.00 91.00 73 ALA A CA 1
ATOM 570 C C . ALA A 1 73 ? -3.135 -0.823 -4.207 1.00 91.00 73 ALA A C 1
ATOM 572 O O . ALA A 1 73 ? -2.414 -0.066 -3.561 1.00 91.00 73 ALA A O 1
ATOM 573 N N . ILE A 1 74 ? -2.656 -1.780 -5.002 1.00 88.25 74 ILE A N 1
ATOM 574 C CA . ILE A 1 74 ? -1.239 -2.016 -5.289 1.00 88.25 74 ILE A CA 1
ATOM 575 C C . ILE A 1 74 ? -0.901 -1.477 -6.676 1.00 88.25 74 ILE A C 1
ATOM 577 O O . ILE A 1 74 ? -1.645 -1.702 -7.630 1.00 88.25 74 ILE A O 1
ATOM 581 N N . PHE A 1 75 ? 0.255 -0.833 -6.799 1.00 84.69 75 PHE A N 1
ATOM 582 C CA . PHE A 1 75 ? 0.778 -0.232 -8.018 1.00 84.69 75 PHE A CA 1
ATOM 583 C C . PHE A 1 75 ? 2.204 -0.704 -8.290 1.00 84.69 75 PHE A C 1
ATOM 585 O O . PHE A 1 75 ? 2.994 -0.929 -7.368 1.00 84.69 75 PHE A O 1
ATOM 592 N N . ASN A 1 76 ? 2.545 -0.850 -9.568 1.00 82.19 76 ASN A N 1
ATOM 593 C CA . ASN A 1 76 ? 3.930 -1.048 -9.980 1.00 82.19 76 ASN A CA 1
ATOM 594 C C . ASN A 1 76 ? 4.692 0.292 -9.993 1.00 82.19 76 ASN A C 1
ATOM 596 O O . ASN A 1 76 ? 4.104 1.364 -9.849 1.00 82.19 76 ASN A O 1
ATOM 600 N N . LEU A 1 77 ? 6.009 0.245 -10.204 1.00 78.62 77 LEU A N 1
ATOM 601 C CA . LEU A 1 77 ? 6.846 1.454 -10.245 1.00 78.62 77 LEU A CA 1
ATOM 602 C C . LEU A 1 77 ? 6.543 2.389 -11.429 1.00 78.62 77 LEU A C 1
ATOM 604 O O . LEU A 1 77 ? 7.020 3.515 -11.435 1.00 78.62 77 LEU A O 1
ATOM 608 N N . ALA A 1 78 ? 5.761 1.946 -12.416 1.00 78.50 78 ALA A N 1
ATOM 609 C CA . ALA A 1 78 ? 5.278 2.790 -13.508 1.00 78.50 78 ALA A CA 1
ATOM 610 C C . ALA A 1 78 ? 3.933 3.474 -13.179 1.00 78.50 78 ALA A C 1
ATOM 612 O O . ALA A 1 78 ? 3.322 4.067 -14.064 1.00 78.50 78 ALA A O 1
ATOM 613 N N . GLY A 1 79 ? 3.434 3.353 -11.941 1.00 75.94 79 GLY A N 1
ATOM 614 C CA . GLY A 1 79 ? 2.149 3.918 -11.519 1.00 75.94 79 GLY A CA 1
ATOM 615 C C . GLY A 1 79 ? 0.929 3.150 -12.037 1.00 75.94 79 GLY A C 1
ATOM 616 O O . GLY A 1 79 ? -0.203 3.602 -11.881 1.00 75.94 79 GLY A O 1
ATOM 617 N N . GLN A 1 80 ? 1.114 1.976 -12.647 1.00 82.56 80 GLN A N 1
ATOM 618 C CA . GLN A 1 80 ? -0.001 1.163 -13.127 1.00 82.56 80 GLN A CA 1
ATOM 619 C C . GLN A 1 80 ? -0.572 0.338 -11.973 1.00 82.56 80 GLN A C 1
ATOM 621 O O . GLN A 1 80 ? 0.175 -0.350 -11.268 1.00 82.56 80 GLN A O 1
ATOM 626 N N . ARG A 1 81 ? -1.900 0.379 -11.796 1.00 88.06 81 ARG A N 1
ATOM 627 C CA . ARG A 1 81 ? -2.595 -0.435 -10.790 1.00 88.06 81 ARG A CA 1
ATOM 628 C C . ARG A 1 81 ? -2.478 -1.917 -11.145 1.00 88.06 81 ARG A C 1
ATOM 630 O O . ARG A 1 81 ? -2.837 -2.326 -12.245 1.00 88.06 81 ARG A O 1
ATOM 637 N N . VAL A 1 82 ? -1.997 -2.698 -10.187 1.00 88.62 82 VAL A N 1
ATOM 638 C CA . VAL A 1 82 ? -1.793 -4.150 -10.267 1.00 88.62 82 VAL A CA 1
ATOM 639 C C . VAL A 1 82 ? -3.010 -4.887 -9.729 1.00 88.62 82 VAL A C 1
ATOM 641 O O . VAL A 1 82 ? -3.498 -5.821 -10.356 1.00 88.62 82 VAL A O 1
ATOM 644 N N . THR A 1 83 ? -3.492 -4.474 -8.557 1.00 91.12 83 THR A N 1
ATOM 645 C CA . THR A 1 83 ? -4.677 -5.067 -7.935 1.00 91.12 83 THR A CA 1
ATOM 646 C C . THR A 1 83 ? -5.339 -4.105 -6.963 1.00 91.12 83 THR A C 1
ATOM 648 O O . THR A 1 83 ? -4.677 -3.229 -6.393 1.00 91.12 83 THR A O 1
ATOM 651 N N . LYS A 1 84 ? -6.646 -4.277 -6.763 1.00 92.62 84 LYS A N 1
ATOM 652 C CA . LYS A 1 84 ? -7.396 -3.636 -5.683 1.00 92.62 84 LYS A CA 1
ATOM 653 C C . LYS A 1 84 ? -7.625 -4.642 -4.555 1.00 92.62 84 LYS A C 1
ATOM 655 O O . LYS A 1 84 ? -8.279 -5.660 -4.751 1.00 92.62 84 LYS A O 1
ATOM 660 N N . LEU A 1 85 ? -7.102 -4.349 -3.366 1.00 93.06 85 LEU A N 1
ATOM 661 C CA . LEU A 1 85 ? -7.188 -5.250 -2.213 1.00 93.06 85 LEU A CA 1
ATOM 662 C C . LEU A 1 85 ? -8.475 -5.051 -1.414 1.00 93.06 85 LEU A C 1
ATOM 664 O O . LEU A 1 85 ? -9.056 -6.017 -0.924 1.00 93.06 85 LEU A O 1
ATOM 668 N N . VAL A 1 86 ? -8.898 -3.796 -1.248 1.00 93.25 86 VAL A N 1
ATOM 669 C CA . VAL A 1 86 ? -10.102 -3.423 -0.495 1.00 93.25 86 VAL A CA 1
ATOM 670 C C . VAL A 1 86 ? -10.746 -2.201 -1.147 1.00 93.25 86 VAL A C 1
ATOM 672 O O . VAL A 1 86 ? -10.040 -1.291 -1.575 1.00 93.25 86 VAL A O 1
ATOM 675 N N . GLU A 1 87 ? -12.077 -2.173 -1.193 1.00 94.00 87 GLU A N 1
ATOM 676 C CA . GLU A 1 87 ? -12.876 -1.030 -1.644 1.00 94.00 87 GLU A CA 1
ATOM 677 C C . GLU A 1 87 ? -14.174 -0.921 -0.843 1.00 94.00 87 GLU A C 1
ATOM 679 O O . GLU A 1 87 ? -14.727 -1.936 -0.406 1.00 94.00 87 GLU A O 1
ATOM 684 N N . GLY A 1 88 ? -14.674 0.304 -0.704 1.00 92.06 88 GLY A N 1
ATOM 685 C CA . GLY A 1 88 ? -16.019 0.605 -0.232 1.00 92.06 88 GLY A CA 1
ATOM 686 C C . GLY A 1 88 ? -16.035 1.372 1.084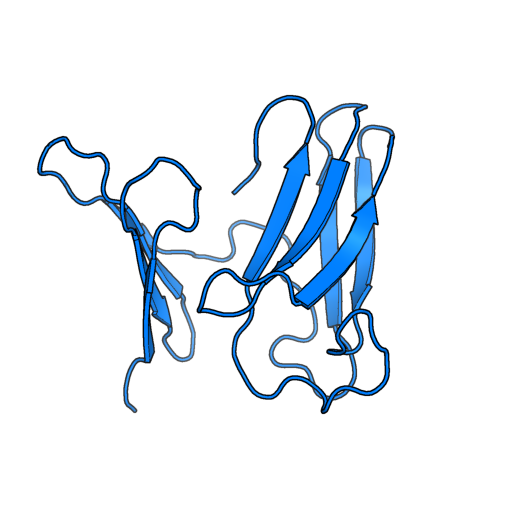 1.00 92.06 88 GLY A C 1
ATOM 687 O O . GLY A 1 88 ? -15.011 1.859 1.563 1.00 92.06 88 GLY A O 1
ATOM 688 N N . VAL A 1 89 ? -17.224 1.478 1.677 1.00 93.06 89 VAL A N 1
ATOM 689 C CA . VAL A 1 89 ? -17.419 2.163 2.959 1.00 93.06 89 VAL A CA 1
ATOM 690 C C . VAL A 1 89 ? -16.938 1.280 4.110 1.00 93.06 89 VAL A C 1
ATOM 692 O O . VAL A 1 89 ? -17.306 0.107 4.209 1.00 93.06 89 VAL A O 1
ATOM 695 N N . ARG A 1 90 ? -16.112 1.853 4.985 1.00 92.12 90 ARG A N 1
ATOM 696 C CA . ARG A 1 90 ? -15.579 1.225 6.198 1.00 92.12 90 ARG A CA 1
ATOM 697 C C . ARG A 1 90 ? -15.706 2.194 7.370 1.00 92.12 90 ARG A C 1
ATOM 699 O O . ARG A 1 90 ? -15.648 3.404 7.172 1.00 92.12 90 ARG A O 1
ATOM 706 N N . GLU A 1 91 ? -15.869 1.649 8.568 1.00 93.94 91 GLU A N 1
ATOM 707 C CA . GLU A 1 91 ? -15.796 2.418 9.812 1.00 93.94 91 GLU A CA 1
ATOM 708 C C . GLU A 1 91 ? -14.339 2.808 10.123 1.00 93.94 91 GLU A C 1
ATOM 710 O O . GLU A 1 91 ? -13.389 2.204 9.614 1.00 93.94 91 GLU A O 1
ATOM 715 N N . GLY A 1 92 ? -14.155 3.823 10.960 1.00 89.75 92 GLY A N 1
ATOM 716 C CA . GLY A 1 92 ? -12.860 4.192 11.508 1.00 89.75 92 GLY A CA 1
ATOM 717 C C . GLY A 1 92 ? -12.287 3.049 12.345 1.00 89.75 92 GLY A C 1
ATOM 718 O O . GLY A 1 92 ? -12.975 2.438 13.165 1.00 89.75 92 GLY A O 1
ATOM 719 N N . GLY A 1 93 ? -11.008 2.742 12.149 1.00 88.81 93 GLY A N 1
ATOM 720 C CA . GLY A 1 93 ? -10.361 1.637 12.846 1.00 88.81 93 GLY A CA 1
ATOM 721 C C . GLY A 1 93 ? -9.126 1.097 12.143 1.00 88.81 93 GLY A C 1
ATOM 722 O O . GLY A 1 93 ? -8.693 1.598 11.107 1.00 88.81 93 GLY A O 1
ATOM 723 N N . THR A 1 94 ? -8.552 0.046 12.725 1.00 89.25 94 THR A N 1
ATOM 724 C CA . THR A 1 94 ? -7.349 -0.615 12.208 1.00 89.25 94 THR A CA 1
ATOM 725 C C . THR A 1 94 ? -7.711 -1.933 11.541 1.00 89.25 94 THR A C 1
ATOM 727 O O . THR A 1 94 ? -8.392 -2.777 12.123 1.00 89.25 94 THR A O 1
ATOM 730 N N . TYR A 1 95 ? -7.182 -2.140 10.342 1.00 90.69 95 TYR A N 1
ATOM 731 C CA . TYR A 1 95 ? -7.467 -3.282 9.490 1.00 90.69 95 TYR A CA 1
ATOM 732 C C . TYR A 1 95 ? -6.183 -3.966 9.022 1.00 90.69 95 TYR A C 1
ATOM 734 O O . TYR A 1 95 ? -5.079 -3.421 9.103 1.00 90.69 95 TYR A O 1
ATOM 742 N N . ALA A 1 96 ? -6.337 -5.192 8.526 1.00 91.62 96 ALA A N 1
ATOM 743 C CA . ALA A 1 96 ? -5.269 -5.963 7.915 1.00 91.62 96 ALA A CA 1
ATOM 744 C C . ALA A 1 96 ? -5.809 -6.711 6.695 1.00 91.62 96 ALA A C 1
ATOM 746 O O . ALA A 1 96 ? -6.864 -7.342 6.772 1.00 91.62 96 ALA A O 1
ATOM 747 N N . VAL A 1 97 ? -5.070 -6.673 5.590 1.00 92.75 97 VAL A N 1
ATOM 748 C CA . VAL A 1 97 ? -5.375 -7.439 4.379 1.00 92.75 97 VAL A CA 1
ATOM 749 C C . VAL A 1 97 ? -4.164 -8.269 3.975 1.00 92.75 97 VAL A C 1
ATOM 751 O O . VAL A 1 97 ? -3.025 -7.804 4.036 1.00 92.75 97 VAL A O 1
ATOM 754 N N . ARG A 1 98 ? -4.403 -9.524 3.591 1.00 93.31 98 ARG A N 1
ATOM 755 C CA . ARG A 1 98 ? -3.362 -10.408 3.060 1.00 93.31 98 ARG A CA 1
ATOM 756 C C . ARG A 1 98 ? -3.297 -10.256 1.548 1.00 93.31 98 ARG A C 1
ATOM 758 O O . ARG A 1 98 ? -4.321 -10.379 0.884 1.00 93.31 98 ARG A O 1
ATOM 765 N N . TRP A 1 99 ? -2.094 -10.080 1.019 1.00 91.69 99 TRP A N 1
ATOM 766 C CA . TRP A 1 99 ? -1.830 -10.075 -0.414 1.00 91.69 99 TRP A CA 1
ATOM 767 C C . TRP A 1 99 ? -0.792 -11.141 -0.760 1.00 91.69 99 TRP A C 1
ATOM 769 O O . TRP A 1 99 ? 0.237 -11.246 -0.100 1.00 91.69 99 TRP A O 1
ATOM 779 N N . ASP A 1 100 ? -1.065 -11.944 -1.785 1.00 89.81 100 ASP A N 1
ATOM 780 C CA . ASP A 1 100 ? -0.231 -13.076 -2.212 1.00 89.81 100 ASP A CA 1
ATOM 781 C C . ASP A 1 100 ? 0.729 -12.733 -3.363 1.00 89.81 100 ASP A C 1
ATOM 783 O O . ASP A 1 100 ? 1.400 -13.613 -3.918 1.00 89.81 100 ASP A O 1
ATOM 787 N N . GLY A 1 101 ? 0.786 -11.452 -3.733 1.00 87.12 101 GLY A N 1
ATOM 788 C CA . GLY A 1 101 ? 1.670 -10.978 -4.778 1.00 87.12 101 GLY A CA 1
ATOM 789 C C . GLY A 1 101 ? 1.145 -11.169 -6.201 1.00 87.12 101 GLY A C 1
ATOM 790 O O . GLY A 1 101 ? 1.963 -11.241 -7.119 1.00 87.12 101 GLY A O 1
ATOM 791 N N . ARG A 1 102 ? -0.171 -11.314 -6.398 1.00 86.88 102 ARG A N 1
ATOM 792 C CA . ARG A 1 102 ? -0.798 -11.424 -7.726 1.00 86.88 102 ARG A CA 1
ATOM 793 C C . ARG A 1 102 ? -1.607 -10.182 -8.098 1.00 86.88 102 ARG A C 1
ATOM 795 O O . ARG A 1 102 ? -1.992 -9.399 -7.231 1.00 86.88 102 ARG A O 1
ATOM 802 N N . ASP A 1 103 ? -1.817 -10.019 -9.401 1.00 84.38 103 ASP A N 1
ATOM 803 C CA . ASP A 1 103 ? -2.748 -9.048 -9.977 1.00 84.38 103 ASP A CA 1
ATOM 804 C C . ASP A 1 103 ? -4.201 -9.559 -9.933 1.00 84.38 103 ASP A C 1
ATOM 806 O O . ASP A 1 103 ? -4.463 -10.713 -9.577 1.00 84.38 103 ASP A O 1
ATOM 810 N N . ASP A 1 104 ? -5.147 -8.706 -10.336 1.00 81.06 104 ASP A N 1
ATOM 811 C CA . ASP A 1 104 ? -6.584 -9.032 -10.368 1.00 81.06 104 ASP A CA 1
ATOM 812 C C . ASP A 1 104 ? -6.928 -10.215 -11.296 1.00 81.06 104 ASP A C 1
ATOM 814 O O . ASP A 1 104 ? -7.996 -10.813 -11.167 1.00 81.06 104 ASP A O 1
ATOM 818 N N . SER A 1 105 ? -6.041 -10.584 -12.230 1.00 75.12 105 SER A N 1
ATOM 819 C CA . SER A 1 105 ? -6.281 -11.716 -13.130 1.00 75.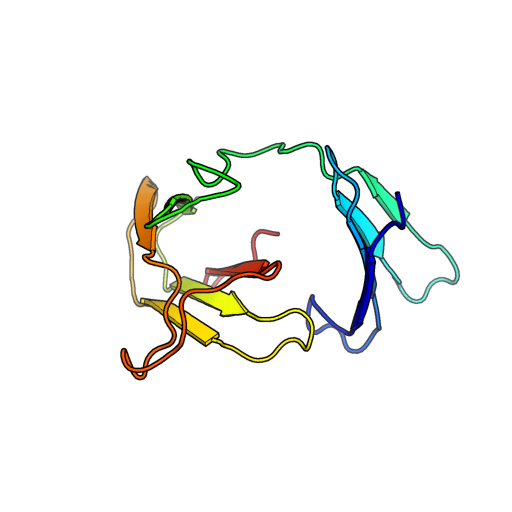12 105 SER A CA 1
ATOM 820 C C . SER A 1 105 ? -6.100 -13.065 -12.431 1.00 75.12 105 SER A C 1
ATOM 822 O O . SER A 1 105 ? -6.566 -14.082 -12.938 1.00 75.12 105 SER A O 1
ATOM 824 N N . GLY A 1 106 ? -5.390 -13.107 -11.296 1.00 62.25 106 GLY A N 1
ATOM 825 C CA . GLY A 1 106 ? -5.035 -14.341 -10.590 1.00 62.25 106 GLY A CA 1
ATOM 826 C C . GLY A 1 106 ? -4.065 -15.261 -11.352 1.00 62.25 106 GLY A C 1
ATOM 827 O O . GLY A 1 106 ? -3.586 -16.240 -10.776 1.00 62.25 106 GLY A O 1
ATOM 828 N N . VAL A 1 107 ? -3.738 -14.946 -12.614 1.00 51.44 107 VAL A N 1
ATOM 829 C CA . VAL A 1 107 ? -2.888 -15.746 -13.520 1.00 51.44 107 VAL A CA 1
ATOM 830 C C . VAL A 1 107 ? -1.456 -15.181 -13.625 1.00 51.44 107 VAL A C 1
ATOM 832 O O . VAL A 1 107 ? -0.595 -15.740 -14.302 1.00 51.44 107 VAL A O 1
ATOM 835 N N . GLY A 1 108 ? -1.143 -14.106 -12.899 1.00 55.62 108 GLY A N 1
ATOM 836 C CA . GLY A 1 108 ? 0.178 -13.479 -12.902 1.00 55.62 108 GLY A CA 1
ATOM 837 C C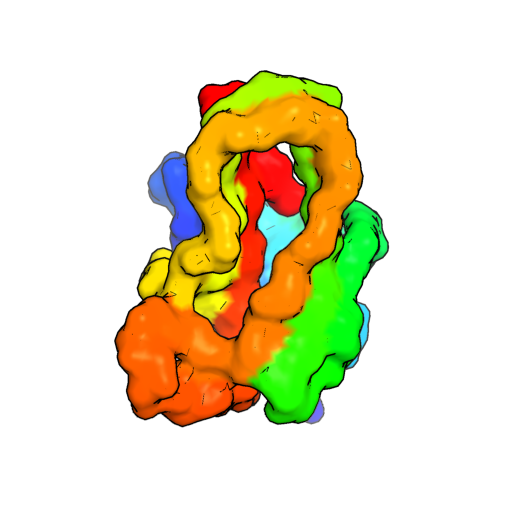 . GLY A 1 108 ? 1.290 -14.273 -12.197 1.00 55.62 108 GLY A C 1
ATOM 838 O O . GLY A 1 108 ? 1.084 -14.991 -11.212 1.00 55.62 108 GLY A O 1
ATOM 839 N N . THR A 1 109 ? 2.525 -14.086 -12.678 1.00 56.34 109 THR A N 1
ATOM 840 C CA . THR A 1 109 ? 3.742 -14.495 -11.958 1.00 56.34 109 THR A CA 1
ATOM 841 C C . THR A 1 109 ? 3.826 -13.705 -10.654 1.00 56.34 109 THR A C 1
ATOM 843 O O . THR A 1 109 ? 3.741 -12.480 -10.688 1.00 56.34 109 THR A O 1
ATOM 846 N N . ARG A 1 110 ? 4.019 -14.393 -9.517 1.00 63.91 110 ARG A N 1
ATOM 847 C CA . ARG A 1 110 ? 4.249 -13.749 -8.213 1.00 63.91 110 ARG A CA 1
ATOM 848 C C . ARG A 1 110 ? 5.275 -12.628 -8.335 1.00 63.91 110 ARG A C 1
ATOM 850 O O . ARG A 1 110 ? 6.343 -12.824 -8.923 1.00 63.91 110 ARG A O 1
ATOM 857 N N . VAL A 1 111 ? 4.948 -11.483 -7.751 1.00 62.03 111 VAL A N 1
ATOM 858 C CA . VAL A 1 111 ? 5.804 -10.300 -7.752 1.00 62.03 111 VAL A CA 1
ATOM 859 C C . VAL A 1 111 ? 7.211 -10.600 -7.228 1.00 62.03 111 VAL A C 1
ATOM 861 O O . VAL A 1 111 ? 7.397 -11.113 -6.130 1.00 62.03 111 VAL A O 1
ATOM 864 N N . ARG A 1 112 ? 8.220 -10.270 -8.042 1.00 63.12 112 ARG A N 1
ATOM 865 C CA . ARG A 1 112 ? 9.655 -10.328 -7.689 1.00 63.12 112 ARG A CA 1
ATOM 866 C C . ARG A 1 112 ? 10.303 -8.942 -7.596 1.00 63.12 112 ARG A C 1
ATOM 868 O O . ARG A 1 112 ? 11.509 -8.838 -7.399 1.00 63.12 112 ARG A O 1
ATOM 875 N N . CYS A 1 113 ? 9.511 -7.897 -7.807 1.00 68.00 113 CYS A N 1
ATOM 876 C CA . CYS A 1 113 ? 9.940 -6.504 -7.881 1.00 68.00 113 CYS A CA 1
ATOM 877 C C . CYS A 1 113 ? 9.327 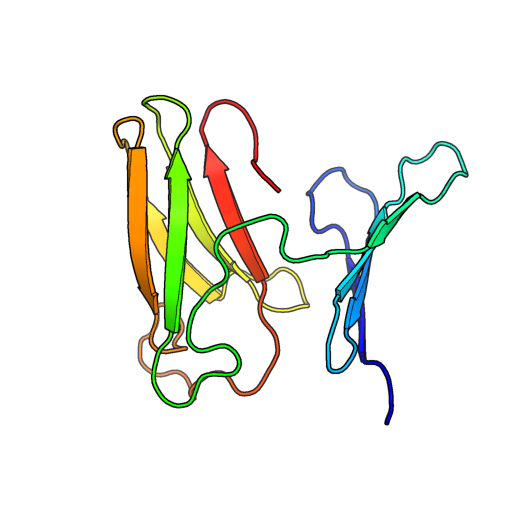-5.702 -6.730 1.00 68.00 113 CYS A C 1
ATOM 879 O O . CYS A 1 113 ? 8.524 -6.227 -5.961 1.00 68.00 113 CYS A O 1
ATOM 881 N N . VAL A 1 114 ? 9.700 -4.430 -6.628 1.00 76.50 114 VAL A N 1
ATOM 882 C CA . VAL A 1 114 ? 9.117 -3.503 -5.656 1.00 76.50 114 VAL A CA 1
ATOM 883 C C . VAL A 1 114 ? 7.775 -2.977 -6.165 1.00 76.50 114 VAL A C 1
ATOM 885 O O . VAL A 1 114 ? 7.620 -2.711 -7.357 1.00 76.50 114 VAL A O 1
ATOM 888 N N . TYR A 1 115 ? 6.825 -2.838 -5.244 1.00 80.19 115 TYR A N 1
ATOM 889 C CA . TYR A 1 115 ? 5.484 -2.313 -5.473 1.00 80.19 115 TYR A CA 1
ATOM 890 C C . TYR A 1 115 ? 5.162 -1.265 -4.417 1.00 80.19 115 TYR A C 1
ATOM 892 O O . TYR A 1 115 ? 5.733 -1.273 -3.326 1.00 80.19 115 TYR A O 1
ATOM 900 N N . LEU A 1 116 ? 4.229 -0.388 -4.759 1.00 82.00 116 LEU A N 1
ATOM 901 C CA . LEU A 1 116 ? 3.685 0.633 -3.878 1.00 82.00 116 LEU A CA 1
ATOM 902 C C . LEU A 1 116 ? 2.247 0.244 -3.538 1.00 82.00 116 LEU A C 1
ATOM 904 O O . LEU A 1 116 ? 1.524 -0.233 -4.410 1.00 82.00 116 LEU A O 1
ATOM 908 N N . TYR A 1 117 ? 1.822 0.431 -2.294 1.00 85.25 117 TYR A N 1
ATOM 909 C CA . TYR A 1 117 ? 0.401 0.411 -1.961 1.00 85.25 117 TYR A CA 1
ATOM 910 C C . TYR A 1 117 ? -0.071 1.842 -1.722 1.00 85.25 117 TYR A C 1
ATOM 912 O O . TYR A 1 117 ? 0.690 2.666 -1.225 1.00 85.25 117 TYR A O 1
ATOM 920 N N . GLN A 1 118 ? -1.317 2.135 -2.080 1.00 85.06 118 GLN A N 1
ATOM 921 C CA . GLN A 1 118 ? -1.943 3.432 -1.848 1.00 85.06 118 GLN A CA 1
ATOM 922 C C . GLN A 1 118 ? -3.267 3.220 -1.128 1.00 85.06 118 GLN A C 1
ATOM 924 O O . GLN A 1 118 ? -4.102 2.436 -1.587 1.00 85.06 118 GLN A O 1
ATOM 929 N N . LEU A 1 119 ? -3.451 3.940 -0.022 1.00 86.19 119 LEU A N 1
ATOM 930 C CA . LEU A 1 119 ? -4.722 4.062 0.673 1.00 86.19 119 LEU A CA 1
ATOM 931 C C . LEU A 1 119 ? -5.376 5.393 0.287 1.00 86.19 119 LEU A C 1
ATOM 933 O O . LEU A 1 119 ? -4.907 6.469 0.650 1.00 86.19 119 LEU A O 1
ATOM 937 N N . ARG A 1 120 ? -6.487 5.325 -0.441 1.00 85.19 120 ARG A N 1
ATOM 938 C CA . ARG A 1 120 ? -7.348 6.475 -0.721 1.00 85.19 120 ARG A CA 1
ATOM 939 C C . AR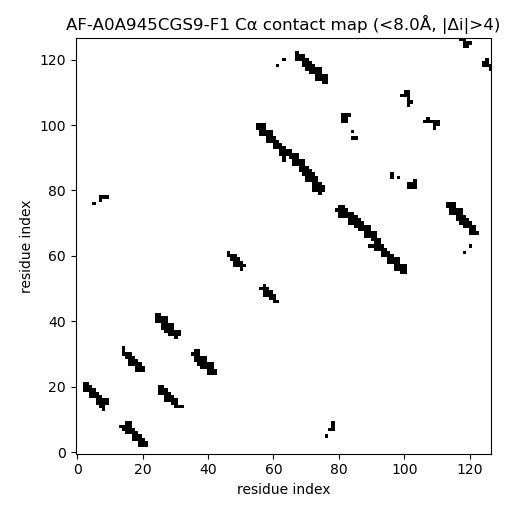G A 1 120 ? -8.529 6.455 0.233 1.00 85.19 120 ARG A C 1
ATOM 941 O O . ARG A 1 120 ? -9.226 5.451 0.310 1.00 85.19 120 ARG A O 1
ATOM 948 N N . THR A 1 121 ? -8.781 7.564 0.911 1.00 83.38 121 THR A N 1
ATOM 949 C CA . THR A 1 121 ? -10.013 7.819 1.665 1.00 83.38 121 THR A CA 1
ATOM 950 C C . THR A 1 121 ? -10.764 8.971 0.998 1.00 83.38 121 THR A C 1
ATOM 952 O O . THR A 1 121 ? -10.154 9.815 0.335 1.00 83.38 121 THR A O 1
ATOM 955 N N . GLY A 1 122 ? -12.091 8.997 1.136 1.00 68.94 122 GLY A N 1
ATOM 956 C CA . GLY A 1 122 ? -12.951 10.039 0.558 1.00 68.94 122 GLY A CA 1
ATOM 957 C C . GLY A 1 122 ? -12.588 11.472 0.970 1.00 68.94 122 GLY A C 1
ATOM 958 O O . GLY A 1 122 ? -12.910 12.400 0.234 1.00 68.94 122 GL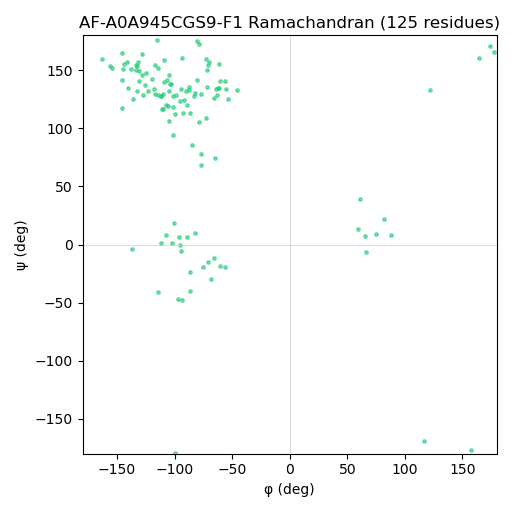Y A O 1
ATOM 959 N N . ASP A 1 123 ? -11.846 11.631 2.072 1.00 62.88 123 ASP A N 1
ATOM 960 C CA . ASP A 1 123 ? -11.527 12.926 2.681 1.00 62.88 123 ASP A CA 1
ATOM 961 C C . ASP A 1 123 ? -10.057 13.369 2.487 1.00 62.88 123 ASP A C 1
ATOM 963 O O . ASP A 1 123 ? -9.641 14.391 3.030 1.00 62.88 123 ASP A O 1
ATOM 967 N N . GLY A 1 124 ? -9.273 12.653 1.670 1.00 52.31 124 GLY A N 1
ATOM 968 C CA . GLY A 1 124 ? -7.892 13.015 1.315 1.00 52.31 124 GLY A CA 1
ATOM 969 C C . GLY A 1 124 ? -6.871 11.939 1.687 1.00 52.31 124 GLY A C 1
ATOM 970 O O . GLY A 1 124 ? -6.900 11.386 2.782 1.00 52.31 124 GLY A O 1
ATOM 971 N N . GLN A 1 125 ? -5.977 11.626 0.742 1.00 42.88 125 GLN A N 1
ATOM 972 C CA . GLN A 1 125 ? -5.021 10.516 0.824 1.00 42.88 125 GLN A CA 1
ATOM 973 C C . GLN A 1 125 ? -4.144 10.560 2.083 1.00 42.88 125 GLN A C 1
ATOM 975 O O . GLN A 1 125 ? -3.542 11.588 2.390 1.00 42.88 125 GLN A O 1
ATOM 980 N N . GLN A 1 126 ? -4.006 9.414 2.752 1.00 42.59 126 GLN A N 1
ATOM 981 C CA . GLN A 1 126 ? -2.894 9.170 3.669 1.00 42.59 126 GLN A CA 1
ATOM 982 C C . GLN A 1 126 ? -1.739 8.565 2.861 1.00 42.59 126 GLN A C 1
ATOM 984 O O . GLN A 1 126 ? -1.920 7.531 2.212 1.00 42.59 126 GLN A O 1
ATOM 989 N N . LEU A 1 127 ? -0.600 9.265 2.874 1.00 39.78 127 LEU A N 1
ATOM 990 C CA . LEU A 1 127 ? 0.684 8.852 2.296 1.00 39.78 127 LEU A CA 1
ATOM 991 C C . LEU A 1 127 ? 1.328 7.730 3.119 1.00 39.78 127 LEU A C 1
ATOM 993 O O . LEU A 1 127 ? 1.239 7.801 4.367 1.00 39.78 127 LEU A O 1
#

Radius of gyration: 15.21 Å; Cα contacts (8 Å, |Δi|>4): 240; chains: 1; bounding box: 42×42×26 Å

Solvent-accessible surface area (backbone atoms only — not comparable to full-atom values): 7702 Å² total; per-residue (Å²): 138,82,73,48,70,47,70,42,53,84,87,71,81,86,44,60,27,37,40,38,42,56,99,86,42,44,35,40,37,42,53,75,83,75,91,51,73,46,79,42,76,49,64,81,87,59,69,66,52,48,52,73,87,57,92,64,46,28,35,43,48,53,73,36,96,51,64,43,43,35,38,35,33,34,23,42,79,85,70,48,78,45,30,75,79,46,74,47,77,42,69,49,45,78,50,74,47,79,45,58,45,55,36,79,80,71,76,53,77,63,65,89,70,78,69,47,76,48,47,40,42,78,88,59,69,61,129

Nearest PDB structures (foldseek):
  3osv-assembly2_C-2  TM=8.146E-01  e=4.415E-02  Pseudomonas aeruginosa
  3c12-assembly1_A-2  TM=7.406E-01  e=4.415E-02  Xanthomonas campestris pv. campestris
  7eha-assembly1_C  TM=4.663E-01  e=1.143E-02  Salmonella enterica subsp. enterica serovar Typhimurium str. LT2
  7eha-assembly1_B  TM=5.456E-01  e=7.424E-02  Salmonella enterica subsp. enterica serovar Typhimurium str. LT2
  7bhq-assembly1_A  TM=4.757E-01  e=3.233E-02  Salmonella enterica subsp. enterica serovar Typhi

Sequence (127 aa):
MSAQWTAGDYNNDGRPEAIALGSAAAYLLENNGDSRFRWHFLLQEGIPNFPNPFNSDTVIRYALPTDGNMELAIFNLAGQRVTKLVEGVREGGTYAVRWDGRDDSGVGTRVRCVYLYQLRTGDGQQL